Protein AF-A0A9W7YRD2-F1 (afdb_monomer)

Radius of gyration: 17.49 Å; Cα contacts (8 Å, |Δi|>4): 194; chains: 1; bounding box: 40×35×51 Å

Solvent-accessible surface area (backbone atoms only — not comparable to full-atom values): 8918 Å² total; per-residue (Å²): 116,69,72,62,44,70,77,51,74,79,42,56,67,60,42,50,52,54,21,51,51,27,47,76,71,69,36,52,72,64,16,48,59,36,50,59,52,34,58,75,74,44,62,89,81,32,66,69,53,38,52,50,51,17,52,51,24,48,78,68,71,36,37,66,64,13,25,54,36,21,56,67,40,65,85,51,59,70,68,59,23,49,54,26,48,46,53,26,31,54,26,28,44,82,72,74,33,42,69,59,21,34,55,49,48,53,51,45,37,70,77,36,41,56,68,38,37,51,31,53,69,47,42,30,50,42,40,49,25,42,62,76,75,42,56,76,68,62,34,54,52,53,48,52,52,48,50,58,64,23,62,78,48,35,62,96,85,60,64,68,72,28,56,61,87,121

Structure (mmCIF, N/CA/C/O backbone):
data_AF-A0A9W7YRD2-F1
#
_entry.id   AF-A0A9W7YRD2-F1
#
loop_
_atom_site.group_PDB
_atom_site.id
_atom_site.type_symbol
_atom_site.label_atom_id
_atom_site.label_alt_id
_atom_site.label_comp_id
_atom_site.label_asym_id
_atom_site.label_entity_id
_atom_site.label_seq_id
_atom_site.pdbx_PDB_ins_code
_atom_site.Cartn_x
_atom_site.Cartn_y
_atom_site.Cartn_z
_atom_site.occupancy
_atom_site.B_iso_or_equiv
_atom_site.auth_seq_id
_atom_site.auth_comp_id
_atom_site.auth_asym_id
_atom_site.auth_atom_id
_atom_site.pdbx_PDB_model_num
ATOM 1 N N . MET A 1 1 ? -3.330 0.214 -25.680 1.00 57.84 1 MET A N 1
ATOM 2 C CA . MET A 1 1 ? -2.107 0.250 -24.847 1.00 57.84 1 MET A CA 1
ATOM 3 C C . MET A 1 1 ? -0.875 -0.021 -25.696 1.00 57.84 1 MET 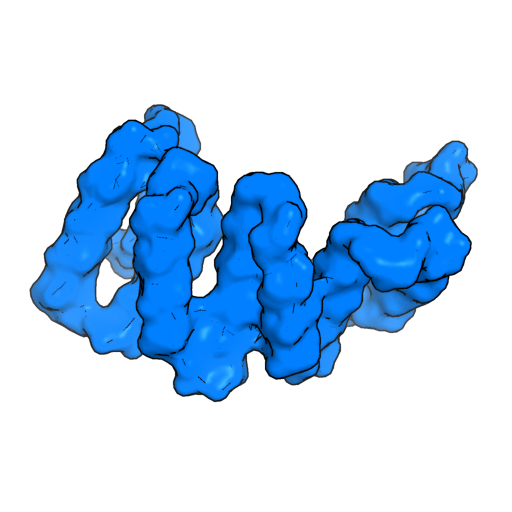A C 1
ATOM 5 O O . MET A 1 1 ? 0.087 0.723 -25.576 1.00 57.84 1 MET A O 1
ATOM 9 N N . ASP A 1 2 ? -0.949 -0.980 -26.619 1.00 58.72 2 ASP A N 1
ATOM 10 C CA . ASP A 1 2 ? 0.167 -1.373 -27.494 1.00 58.72 2 ASP A CA 1
ATOM 11 C C . ASP A 1 2 ? 0.792 -0.217 -28.297 1.00 58.72 2 ASP A C 1
ATOM 13 O O . ASP A 1 2 ? 2.011 -0.151 -28.399 1.00 58.72 2 ASP A O 1
ATOM 17 N N . HIS A 1 3 ? -0.008 0.755 -28.760 1.00 61.66 3 HIS A N 1
ATOM 18 C CA . HIS A 1 3 ? 0.489 1.908 -29.529 1.00 61.66 3 HIS A CA 1
ATOM 19 C C . HIS A 1 3 ? 1.436 2.842 -28.738 1.00 61.66 3 HIS A C 1
ATOM 21 O O . HIS A 1 3 ? 2.331 3.460 -29.308 1.00 61.66 3 HIS A O 1
ATOM 27 N N . LEU A 1 4 ? 1.270 2.965 -27.416 1.00 60.78 4 LEU A N 1
ATOM 28 C CA . LEU A 1 4 ? 2.146 3.821 -26.597 1.00 60.78 4 LEU A CA 1
ATOM 29 C C . LEU A 1 4 ? 3.492 3.140 -26.336 1.00 60.78 4 LEU A C 1
ATOM 31 O O . LEU A 1 4 ? 4.539 3.781 -26.356 1.00 60.78 4 LEU A O 1
ATOM 35 N N . VAL A 1 5 ? 3.472 1.818 -26.147 1.00 62.16 5 VAL A N 1
ATOM 36 C CA . VAL A 1 5 ? 4.694 1.020 -25.997 1.00 62.16 5 VAL A CA 1
ATOM 37 C C . VAL A 1 5 ? 5.478 0.980 -27.310 1.00 62.16 5 VAL A C 1
ATOM 39 O O . VAL A 1 5 ? 6.697 0.901 -27.274 1.00 62.16 5 VAL A O 1
ATOM 42 N N . THR A 1 6 ? 4.832 1.088 -28.474 1.00 66.25 6 THR A N 1
ATOM 43 C CA . THR A 1 6 ? 5.553 1.144 -29.757 1.00 66.25 6 THR A CA 1
ATOM 44 C C . THR A 1 6 ? 6.323 2.444 -29.989 1.00 66.25 6 THR A C 1
ATOM 46 O O . THR A 1 6 ? 7.323 2.410 -30.699 1.00 66.25 6 THR A O 1
ATOM 49 N N . GLU A 1 7 ? 5.917 3.565 -29.386 1.00 69.44 7 GLU A N 1
ATOM 50 C CA . GLU A 1 7 ? 6.603 4.859 -29.557 1.00 69.44 7 GLU A CA 1
ATOM 51 C C . GLU A 1 7 ? 7.826 5.015 -28.640 1.00 69.44 7 GLU A C 1
ATOM 53 O O . GLU A 1 7 ? 8.835 5.579 -29.054 1.00 69.44 7 GLU A O 1
ATOM 58 N N . SER A 1 8 ? 7.769 4.458 -27.424 1.00 74.19 8 SER A N 1
ATOM 59 C CA . SER A 1 8 ? 8.883 4.452 -26.460 1.00 74.19 8 SER A CA 1
ATOM 60 C C . SER A 1 8 ? 9.061 3.064 -25.827 1.00 74.19 8 SER A C 1
ATOM 62 O O . SER A 1 8 ? 8.812 2.878 -24.633 1.00 74.19 8 SER A O 1
ATOM 64 N N . PRO A 1 9 ? 9.511 2.059 -26.601 1.00 76.62 9 PRO A N 1
ATOM 65 C CA . PRO A 1 9 ? 9.470 0.651 -26.196 1.00 76.62 9 PRO A CA 1
ATOM 66 C C . PRO A 1 9 ? 10.396 0.285 -25.037 1.00 76.62 9 PRO A C 1
ATOM 68 O O . PRO A 1 9 ? 10.226 -0.779 -24.446 1.00 76.62 9 PRO A O 1
ATOM 71 N N . ASN A 1 10 ? 11.363 1.140 -24.708 1.00 86.06 10 ASN A N 1
ATOM 72 C CA . ASN A 1 10 ? 12.358 0.889 -23.668 1.00 86.06 10 ASN A CA 1
ATOM 73 C C . ASN A 1 10 ? 12.292 1.895 -22.511 1.00 86.06 10 ASN A C 1
ATOM 75 O O . ASN A 1 10 ? 13.237 1.948 -21.735 1.00 86.06 10 ASN A O 1
ATOM 79 N N . ASP A 1 11 ? 11.224 2.690 -22.375 1.00 90.81 11 ASP A N 1
ATOM 80 C CA . ASP A 1 11 ? 11.044 3.522 -21.178 1.00 90.81 11 ASP A CA 1
ATOM 81 C C . ASP A 1 11 ? 10.577 2.641 -19.999 1.00 90.81 11 ASP A C 1
ATOM 83 O O . ASP A 1 11 ? 9.430 2.171 -20.000 1.00 90.81 11 ASP A O 1
ATOM 87 N N . PRO A 1 12 ? 11.411 2.426 -18.958 1.00 92.44 12 PRO A N 1
ATOM 88 C CA . PRO A 1 12 ? 11.052 1.566 -17.834 1.00 92.44 12 PRO A CA 1
ATOM 89 C C . PRO A 1 12 ? 9.809 2.050 -17.082 1.00 92.44 12 PRO A C 1
ATOM 91 O O . PRO A 1 12 ? 9.056 1.233 -16.545 1.00 92.44 12 PRO A O 1
ATOM 94 N N . ARG A 1 13 ? 9.552 3.365 -17.043 1.00 92.25 13 ARG A N 1
ATOM 95 C CA . ARG A 1 13 ? 8.392 3.942 -16.347 1.00 92.25 13 ARG A CA 1
ATOM 96 C C . ARG A 1 13 ? 7.101 3.642 -17.095 1.00 92.25 13 ARG A C 1
ATOM 98 O O . ARG A 1 13 ? 6.120 3.242 -16.463 1.00 92.25 13 ARG A O 1
ATOM 105 N N . LEU A 1 14 ? 7.118 3.777 -18.421 1.00 92.12 14 LEU A N 1
ATOM 106 C CA . LEU A 1 14 ? 5.984 3.435 -19.277 1.00 92.12 14 LEU A CA 1
ATOM 107 C C . LEU A 1 14 ? 5.677 1.937 -19.207 1.00 92.12 14 LEU A C 1
ATOM 109 O O . LEU A 1 14 ? 4.533 1.554 -18.960 1.00 92.12 14 LEU A O 1
ATOM 113 N N . LEU A 1 15 ? 6.705 1.093 -19.332 1.00 93.00 15 LEU A N 1
ATOM 114 C CA . LEU A 1 15 ? 6.560 -0.357 -19.190 1.00 93.00 15 LEU A CA 1
ATOM 115 C C . LEU A 1 15 ? 5.980 -0.722 -17.815 1.00 93.00 15 LEU A C 1
ATOM 117 O O . LEU A 1 15 ? 5.081 -1.554 -17.727 1.00 93.00 15 LEU A O 1
ATOM 121 N N . SER A 1 16 ? 6.422 -0.053 -16.743 1.00 94.00 16 SER A N 1
ATOM 122 C CA . SER A 1 16 ? 5.899 -0.276 -15.385 1.00 94.00 16 SER A CA 1
ATOM 123 C C . SER A 1 16 ? 4.437 0.143 -15.246 1.00 94.00 16 SER A C 1
ATOM 125 O O . SER A 1 16 ? 3.676 -0.476 -14.504 1.00 94.00 16 SER A O 1
ATOM 127 N N . ALA A 1 17 ? 4.018 1.216 -15.919 1.00 93.56 17 ALA A N 1
ATOM 128 C CA . ALA A 1 17 ? 2.617 1.626 -15.945 1.00 93.56 17 ALA A CA 1
ATOM 129 C C . ALA A 1 17 ? 1.746 0.578 -16.658 1.00 93.56 17 ALA A C 1
ATOM 131 O O . ALA A 1 17 ? 0.730 0.159 -16.108 1.00 93.56 17 ALA A O 1
ATOM 132 N N . VAL A 1 18 ? 2.182 0.080 -17.819 1.00 93.31 18 VAL A N 1
ATOM 133 C CA . VAL A 1 18 ? 1.475 -0.978 -18.563 1.00 93.31 18 VAL A CA 1
ATOM 134 C C . VAL A 1 18 ? 1.418 -2.284 -17.770 1.00 93.31 18 VAL A C 1
ATOM 136 O O . VAL A 1 18 ? 0.360 -2.902 -17.671 1.00 93.31 18 VAL A O 1
ATOM 139 N N . ALA A 1 19 ? 2.522 -2.680 -17.136 1.00 94.25 19 ALA A N 1
ATOM 140 C CA . ALA A 1 19 ? 2.567 -3.868 -16.291 1.00 94.25 19 ALA A CA 1
ATOM 141 C C . ALA A 1 19 ? 1.565 -3.782 -15.126 1.00 94.25 19 ALA A C 1
ATOM 143 O O . ALA A 1 19 ? 0.828 -4.732 -14.868 1.00 94.25 19 ALA A O 1
ATOM 144 N N . ARG A 1 20 ? 1.471 -2.623 -14.460 1.00 94.12 20 ARG A N 1
ATOM 145 C CA . ARG A 1 20 ? 0.493 -2.385 -13.385 1.00 94.12 20 ARG A CA 1
ATOM 146 C C . ARG A 1 20 ? -0.952 -2.461 -13.877 1.00 94.12 20 ARG A C 1
ATOM 148 O O . ARG A 1 20 ? -1.785 -3.032 -13.180 1.00 94.12 20 ARG A O 1
ATOM 155 N N . LEU A 1 21 ? -1.239 -1.968 -15.082 1.00 94.81 21 LEU A N 1
ATOM 156 C CA . LEU A 1 21 ? -2.560 -2.121 -15.702 1.00 94.81 21 LEU A CA 1
ATOM 157 C C . LEU A 1 21 ? -2.880 -3.598 -15.966 1.00 94.81 21 LEU A C 1
ATOM 159 O O . LEU A 1 21 ? -3.977 -4.052 -15.654 1.00 94.81 21 LEU A O 1
ATOM 163 N N . HIS A 1 22 ? -1.915 -4.382 -16.456 1.00 95.19 22 HIS 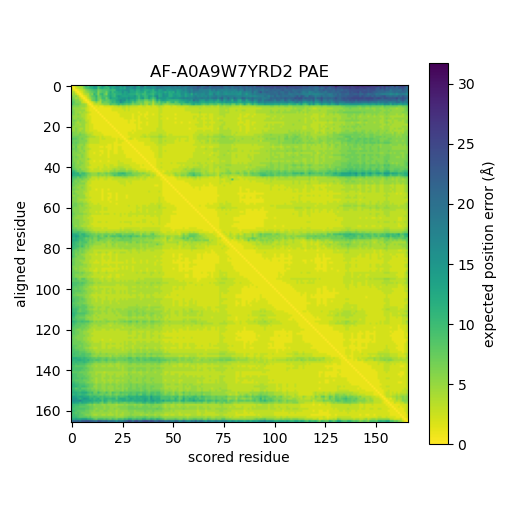A N 1
ATOM 164 C CA . HIS A 1 22 ? -2.098 -5.828 -16.595 1.00 95.19 22 HIS A CA 1
ATOM 165 C C . HIS A 1 22 ? -2.383 -6.517 -15.257 1.00 95.19 22 HIS A C 1
ATOM 167 O O . HIS A 1 22 ? -3.272 -7.365 -15.215 1.00 95.19 22 HIS A O 1
ATOM 173 N N . LEU A 1 23 ? -1.696 -6.141 -14.171 1.00 94.94 23 LEU A N 1
ATOM 174 C CA . LEU A 1 23 ? -1.997 -6.667 -12.833 1.00 94.94 23 LEU A CA 1
ATOM 175 C C . LEU A 1 23 ? -3.431 -6.338 -12.400 1.00 94.94 23 LEU A C 1
ATOM 177 O O . LEU A 1 23 ? -4.144 -7.229 -11.948 1.00 94.94 23 LEU A O 1
ATOM 181 N N . GLN A 1 24 ? -3.874 -5.091 -12.583 1.00 92.81 24 GLN A N 1
ATOM 182 C CA . GLN A 1 24 ? -5.239 -4.661 -12.246 1.00 92.81 24 GLN A CA 1
ATOM 183 C C . GLN A 1 24 ? -6.313 -5.405 -13.053 1.00 92.81 24 GLN A C 1
ATOM 185 O O . GLN A 1 24 ? -7.394 -5.672 -12.540 1.00 92.81 24 GLN A O 1
ATOM 190 N N . LEU A 1 25 ? -6.003 -5.784 -14.295 1.00 94.44 25 LEU A N 1
ATOM 191 C CA . LEU A 1 25 ? -6.868 -6.594 -15.158 1.00 94.44 25 LEU A CA 1
ATOM 192 C C . LEU A 1 25 ? -6.750 -8.109 -14.893 1.00 94.44 25 LEU A C 1
ATOM 194 O O . LEU A 1 25 ? -7.298 -8.907 -15.651 1.00 94.44 25 LEU A O 1
ATOM 198 N N . GLY A 1 26 ? -5.988 -8.534 -13.878 1.00 93.12 26 GLY A N 1
ATOM 199 C CA . GLY A 1 26 ? -5.755 -9.949 -13.558 1.00 93.12 26 GLY A CA 1
ATOM 200 C C . GLY A 1 26 ? -4.849 -10.689 -14.552 1.00 93.12 26 GLY A C 1
ATOM 201 O O . GLY A 1 26 ? -4.657 -11.899 -14.452 1.00 93.12 26 GLY A O 1
ATOM 202 N N . SER A 1 27 ? -4.248 -9.983 -15.510 1.00 94.62 27 SER A N 1
ATOM 203 C CA . SER A 1 27 ? -3.357 -10.541 -16.534 1.00 94.62 27 SER A CA 1
ATOM 204 C C . SER A 1 27 ? -1.921 -10.693 -16.014 1.00 94.62 27 SER A C 1
ATOM 206 O O . SER A 1 27 ? -0.988 -10.089 -16.546 1.00 94.62 27 SER A O 1
ATOM 208 N N . ILE A 1 28 ? -1.728 -11.526 -14.985 1.00 94.06 28 ILE A N 1
ATOM 209 C CA . ILE A 1 28 ? -0.447 -11.695 -14.264 1.00 94.06 28 ILE A CA 1
ATOM 210 C C . ILE A 1 28 ? 0.712 -12.031 -15.217 1.00 94.06 28 ILE A C 1
ATOM 212 O O . ILE A 1 28 ? 1.767 -11.403 -15.157 1.00 94.06 28 ILE A O 1
ATOM 216 N N . ARG A 1 29 ? 0.493 -12.956 -16.161 1.00 92.88 29 ARG A N 1
ATOM 217 C CA . ARG A 1 29 ? 1.509 -13.361 -17.149 1.00 92.88 29 ARG A CA 1
ATOM 218 C C . ARG A 1 29 ? 1.970 -12.204 -18.039 1.00 92.88 29 ARG A C 1
ATOM 220 O O . ARG A 1 29 ? 3.144 -12.120 -18.373 1.00 92.88 29 ARG A O 1
ATOM 227 N N . GLN A 1 30 ? 1.056 -11.321 -18.443 1.00 93.06 30 GLN A N 1
ATOM 228 C CA . GLN A 1 30 ? 1.415 -10.177 -19.287 1.00 93.06 30 GLN A CA 1
ATOM 229 C C . GLN A 1 30 ? 2.210 -9.139 -18.496 1.00 93.06 30 GLN A C 1
ATOM 231 O O . GLN A 1 30 ? 3.179 -8.590 -19.012 1.00 93.06 30 GLN A O 1
ATOM 236 N N . ALA A 1 31 ? 1.857 -8.919 -17.226 1.00 94.56 31 ALA A N 1
ATOM 237 C CA . ALA A 1 31 ? 2.635 -8.058 -16.343 1.00 94.56 31 ALA A CA 1
ATOM 238 C C . ALA A 1 31 ? 4.062 -8.592 -16.130 1.00 94.56 31 ALA A C 1
ATOM 240 O O . ALA A 1 31 ? 5.017 -7.824 -16.217 1.00 94.56 31 ALA A O 1
ATOM 241 N N . GLU A 1 32 ? 4.215 -9.904 -15.922 1.00 93.50 32 GLU A N 1
ATOM 242 C CA . GLU A 1 32 ? 5.518 -10.555 -15.739 1.00 93.50 32 GLU A CA 1
ATOM 243 C C . GLU A 1 32 ? 6.465 -10.316 -16.922 1.00 93.50 32 GLU A C 1
ATOM 245 O O . GLU A 1 32 ? 7.616 -9.938 -16.713 1.00 93.50 32 GLU A O 1
ATOM 250 N N . LEU A 1 33 ? 5.977 -10.447 -18.162 1.00 92.25 33 LEU A N 1
ATOM 251 C CA . LEU A 1 33 ? 6.783 -10.187 -19.363 1.00 92.25 33 LEU A CA 1
ATOM 252 C C . LEU A 1 33 ? 7.327 -8.752 -19.395 1.00 92.25 33 LEU A C 1
ATOM 254 O O . LEU A 1 33 ? 8.485 -8.532 -19.754 1.00 92.25 33 LEU A O 1
ATOM 258 N N . GLN A 1 34 ? 6.509 -7.776 -18.995 1.00 92.81 34 GLN A N 1
ATOM 259 C CA . GLN A 1 34 ? 6.944 -6.383 -18.925 1.00 92.81 34 GLN A CA 1
ATOM 260 C C . GLN A 1 34 ? 7.949 -6.164 -17.789 1.00 92.81 34 GLN A C 1
ATOM 262 O O . GLN A 1 34 ? 8.941 -5.466 -17.986 1.00 92.81 34 GLN A O 1
ATOM 267 N N . PHE A 1 35 ? 7.748 -6.788 -16.624 1.00 92.19 35 PHE A N 1
ATOM 268 C CA . PHE A 1 35 ? 8.691 -6.699 -15.505 1.00 92.19 35 PHE A CA 1
ATOM 269 C C . PHE A 1 35 ? 10.052 -7.311 -15.832 1.00 92.19 35 PHE A C 1
ATOM 271 O O . PHE A 1 35 ? 11.064 -6.657 -15.596 1.00 92.19 35 PHE A O 1
ATOM 278 N N . MET A 1 36 ? 10.096 -8.484 -16.468 1.00 91.19 36 MET A N 1
ATOM 279 C CA . MET A 1 36 ? 11.352 -9.089 -16.931 1.00 91.19 36 MET A CA 1
ATOM 280 C C . MET A 1 36 ? 12.117 -8.163 -17.879 1.00 91.19 36 MET A C 1
ATOM 282 O O . MET A 1 36 ? 13.338 -8.056 -17.794 1.00 91.19 36 MET A O 1
ATOM 286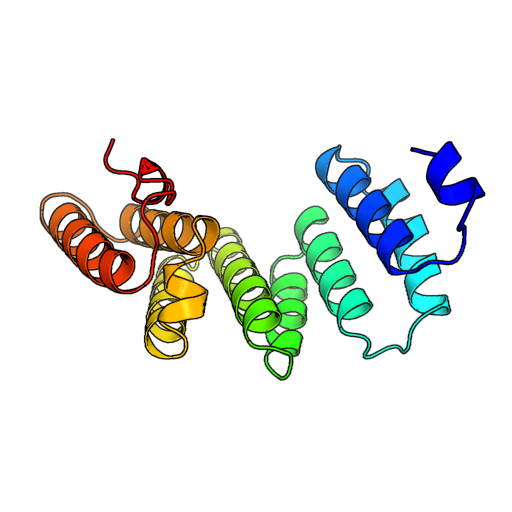 N N . ARG A 1 37 ? 11.404 -7.455 -18.762 1.00 91.69 37 ARG A N 1
ATOM 287 C CA . ARG A 1 37 ? 12.014 -6.463 -19.650 1.00 91.69 37 ARG A CA 1
ATOM 288 C C . ARG A 1 37 ? 12.554 -5.261 -18.878 1.00 91.69 37 ARG A C 1
ATOM 290 O O . ARG A 1 37 ? 13.664 -4.821 -19.150 1.00 91.69 37 ARG A O 1
ATOM 297 N N . ILE A 1 38 ? 11.798 -4.737 -17.915 1.00 93.44 38 ILE A N 1
ATOM 298 C CA . ILE A 1 38 ? 12.233 -3.614 -17.072 1.00 93.44 38 ILE A CA 1
ATOM 299 C C . ILE A 1 38 ? 13.515 -3.971 -16.320 1.00 93.44 38 ILE A C 1
ATOM 301 O O . ILE A 1 38 ? 14.443 -3.172 -16.313 1.00 93.44 38 ILE A O 1
ATOM 305 N N . GLU A 1 39 ? 13.605 -5.176 -15.758 1.00 92.06 39 GLU A N 1
ATOM 306 C CA . GLU A 1 39 ? 14.784 -5.647 -15.019 1.00 92.06 39 GLU A CA 1
ATOM 307 C C . GLU A 1 39 ? 16.059 -5.749 -15.872 1.00 92.06 39 GLU A C 1
ATOM 309 O O . GLU A 1 39 ? 17.156 -5.752 -15.324 1.00 92.06 39 GLU A O 1
ATOM 314 N N . GLN A 1 40 ? 15.937 -5.797 -17.203 1.00 92.69 40 GLN A N 1
ATOM 315 C CA . GLN A 1 40 ? 17.079 -5.714 -18.122 1.00 92.69 40 GLN A CA 1
ATOM 316 C C . GLN A 1 40 ? 17.492 -4.267 -18.430 1.00 92.69 40 GLN A C 1
ATOM 318 O O . GLN A 1 40 ? 18.605 -4.032 -18.897 1.00 92.69 40 GLN A O 1
ATOM 323 N N . LEU A 1 41 ? 16.594 -3.302 -18.213 1.00 92.81 41 LEU A N 1
ATOM 324 C CA . LEU A 1 41 ? 16.781 -1.891 -18.557 1.00 92.81 41 LEU A CA 1
ATOM 325 C C . LEU A 1 41 ? 17.242 -1.040 -17.370 1.00 92.81 41 LEU A C 1
ATOM 327 O O . LEU A 1 41 ? 17.776 0.048 -17.579 1.00 92.81 41 LEU A O 1
ATOM 331 N N . VAL A 1 42 ? 17.023 -1.506 -16.138 1.00 93.69 42 VAL A N 1
ATOM 332 C CA . VAL A 1 42 ? 17.376 -0.780 -14.911 1.00 93.69 42 VAL A CA 1
ATOM 333 C C . VAL A 1 42 ? 18.324 -1.598 -14.029 1.00 93.69 42 VAL A C 1
ATOM 335 O O . VAL A 1 42 ? 18.341 -2.826 -14.123 1.00 93.69 42 VAL A O 1
ATOM 338 N N . PRO A 1 43 ? 19.114 -0.951 -13.152 1.00 91.50 43 PRO A N 1
ATOM 339 C CA . PRO A 1 43 ? 19.919 -1.657 -12.160 1.00 91.50 43 PRO A CA 1
ATOM 340 C C . PRO A 1 43 ? 19.082 -2.602 -11.286 1.00 91.50 43 PRO A C 1
ATOM 342 O O . PRO A 1 43 ? 17.916 -2.344 -11.000 1.00 91.50 43 PRO A O 1
ATOM 345 N N . SER A 1 44 ? 19.692 -3.678 -10.790 1.00 79.12 44 SER A N 1
ATOM 346 C CA . SER A 1 44 ? 18.997 -4.683 -9.970 1.00 79.12 44 SER A CA 1
ATOM 347 C C . SER A 1 44 ? 18.409 -4.134 -8.662 1.00 79.12 44 SER A C 1
ATOM 349 O O . SER A 1 44 ? 17.411 -4.675 -8.182 1.00 79.12 44 SER A O 1
ATOM 351 N N . ASP A 1 45 ? 19.019 -3.078 -8.115 1.00 84.00 45 ASP A N 1
ATOM 352 C CA . ASP A 1 45 ? 18.593 -2.363 -6.903 1.00 84.00 45 ASP A CA 1
ATOM 353 C C . ASP A 1 45 ? 17.732 -1.118 -7.206 1.00 84.00 45 ASP A C 1
ATOM 355 O O . ASP A 1 45 ? 17.393 -0.326 -6.323 1.00 84.00 45 ASP A O 1
ATOM 359 N N . ASP A 1 46 ? 17.342 -0.927 -8.469 1.00 92.25 46 ASP A N 1
ATOM 360 C CA . ASP A 1 46 ? 16.494 0.191 -8.855 1.00 92.25 46 ASP A CA 1
ATOM 361 C C . ASP A 1 46 ? 15.147 0.137 -8.117 1.00 92.25 46 ASP A C 1
ATOM 363 O O . ASP A 1 46 ? 14.449 -0.883 -8.091 1.00 92.25 46 ASP A O 1
ATOM 367 N N . LYS A 1 47 ? 14.764 1.269 -7.521 1.00 92.38 47 LYS A N 1
ATOM 368 C CA . LYS A 1 47 ? 13.513 1.424 -6.771 1.00 92.38 47 LYS A CA 1
ATOM 369 C C . LYS A 1 47 ? 12.293 0.979 -7.583 1.00 92.38 47 LYS A C 1
ATOM 371 O O . LYS A 1 47 ? 11.398 0.329 -7.042 1.00 92.38 47 LYS A O 1
ATOM 376 N N . LEU A 1 48 ? 12.229 1.330 -8.869 1.00 92.31 48 LEU A N 1
ATOM 377 C CA . LEU A 1 48 ? 11.115 0.974 -9.747 1.00 92.31 48 LEU A CA 1
ATOM 378 C C . LEU A 1 48 ? 11.018 -0.546 -9.900 1.00 92.31 48 LEU A C 1
ATOM 380 O O . LEU A 1 48 ? 9.926 -1.098 -9.778 1.00 92.31 48 LEU A O 1
ATOM 384 N N . ALA A 1 49 ? 12.152 -1.226 -10.094 1.00 93.31 49 ALA A N 1
ATOM 385 C CA . ALA A 1 49 ? 12.199 -2.685 -10.154 1.00 93.31 49 ALA A CA 1
ATOM 386 C C . ALA A 1 49 ? 11.772 -3.323 -8.822 1.00 93.31 49 ALA A C 1
ATOM 388 O O . ALA A 1 49 ? 10.951 -4.242 -8.824 1.00 93.31 49 ALA A O 1
ATOM 389 N N . ARG A 1 50 ? 12.249 -2.806 -7.680 1.00 94.62 50 ARG A N 1
ATOM 390 C CA . ARG A 1 50 ? 11.858 -3.290 -6.342 1.00 94.62 50 ARG A CA 1
ATOM 391 C C . ARG A 1 50 ? 10.350 -3.145 -6.096 1.00 94.62 50 ARG A C 1
ATOM 393 O O . ARG A 1 50 ? 9.700 -4.117 -5.712 1.00 94.62 50 ARG A O 1
ATOM 400 N N . MET A 1 51 ? 9.772 -1.984 -6.413 1.00 95.25 51 MET A N 1
ATOM 401 C CA . MET A 1 51 ? 8.325 -1.739 -6.308 1.00 95.25 51 MET A CA 1
ATOM 402 C C . MET A 1 51 ? 7.504 -2.640 -7.237 1.00 95.25 51 MET A C 1
ATOM 404 O O . MET A 1 51 ? 6.483 -3.192 -6.828 1.00 95.25 51 MET A O 1
ATOM 408 N N . ASN A 1 52 ? 7.951 -2.831 -8.476 1.00 95.06 52 ASN A N 1
ATOM 409 C CA . ASN A 1 52 ? 7.286 -3.702 -9.443 1.00 95.06 52 ASN A CA 1
ATOM 410 C C . ASN A 1 52 ? 7.269 -5.168 -8.996 1.00 95.06 52 ASN A C 1
ATOM 412 O O . ASN A 1 52 ? 6.221 -5.813 -9.044 1.00 95.06 52 ASN A O 1
ATOM 416 N N . ARG A 1 53 ? 8.403 -5.679 -8.498 1.00 95.12 53 ARG A N 1
ATOM 417 C CA . ARG A 1 53 ? 8.494 -7.028 -7.918 1.00 95.12 53 ARG A CA 1
ATOM 418 C C . ARG A 1 53 ? 7.557 -7.186 -6.724 1.00 95.12 53 ARG A C 1
ATOM 420 O O . ARG A 1 53 ? 6.884 -8.209 -6.620 1.00 95.12 53 ARG A O 1
ATOM 427 N N . ALA A 1 54 ? 7.476 -6.175 -5.857 1.00 96.56 54 ALA A N 1
ATOM 428 C CA . ALA A 1 54 ? 6.574 -6.195 -4.709 1.00 96.56 54 ALA A CA 1
ATOM 429 C C . ALA A 1 54 ? 5.106 -6.298 -5.156 1.00 96.56 54 ALA A C 1
ATOM 431 O O . ALA A 1 54 ? 4.378 -7.175 -4.698 1.00 96.56 54 ALA A O 1
ATOM 432 N N . LEU A 1 55 ? 4.686 -5.472 -6.120 1.00 95.94 55 LEU A N 1
ATOM 433 C CA . LEU A 1 55 ? 3.329 -5.501 -6.679 1.00 95.94 55 LEU A CA 1
ATOM 434 C C . LEU A 1 55 ? 3.009 -6.826 -7.384 1.00 95.94 55 LEU A C 1
ATOM 436 O O . LEU A 1 55 ? 1.911 -7.360 -7.227 1.00 95.94 55 LEU A O 1
ATOM 440 N N . TYR A 1 56 ? 3.967 -7.388 -8.124 1.00 96.19 56 TYR A N 1
ATOM 441 C CA . TYR A 1 56 ? 3.825 -8.711 -8.730 1.00 96.19 56 TYR A CA 1
ATOM 442 C C . TYR A 1 56 ? 3.646 -9.810 -7.675 1.00 96.19 56 TYR A C 1
ATOM 444 O O . TYR A 1 56 ? 2.786 -10.682 -7.821 1.00 96.19 56 TYR A O 1
ATOM 452 N N . ALA A 1 57 ? 4.420 -9.754 -6.587 1.00 97.00 57 ALA A N 1
ATOM 453 C CA . ALA A 1 57 ? 4.300 -10.682 -5.472 1.00 97.00 57 ALA A CA 1
ATOM 454 C C . ALA A 1 57 ? 2.923 -10.576 -4.792 1.00 97.00 57 ALA A C 1
ATOM 456 O O . ALA A 1 57 ? 2.314 -11.616 -4.540 1.00 97.00 57 ALA A O 1
ATOM 457 N N . VAL A 1 58 ? 2.383 -9.362 -4.599 1.00 96.94 58 VAL A N 1
ATOM 458 C CA . VAL A 1 58 ? 1.000 -9.160 -4.117 1.00 96.94 58 VAL A CA 1
ATOM 459 C C . VAL A 1 58 ? -0.006 -9.832 -5.050 1.00 96.94 58 VAL A C 1
ATOM 461 O O . VAL A 1 58 ? -0.816 -10.637 -4.596 1.00 96.94 58 VAL A O 1
ATOM 464 N N . ALA A 1 59 ? 0.066 -9.552 -6.354 1.00 95.81 59 ALA A N 1
ATOM 465 C CA . ALA A 1 59 ? -0.853 -10.124 -7.341 1.00 95.81 59 ALA A CA 1
ATOM 466 C C . ALA A 1 59 ? -0.756 -11.657 -7.442 1.00 95.81 59 ALA A C 1
ATOM 468 O O . ALA A 1 59 ? -1.717 -12.319 -7.821 1.00 95.81 59 ALA A O 1
ATOM 469 N N . SER A 1 60 ? 0.394 -12.222 -7.071 1.00 94.69 60 SER A N 1
ATOM 470 C CA . SER A 1 60 ? 0.648 -13.665 -7.045 1.00 94.69 60 SER A CA 1
ATOM 471 C C . SER A 1 60 ? 0.323 -14.326 -5.696 1.00 94.69 60 SER A C 1
ATOM 473 O O . SER A 1 60 ? 0.648 -15.497 -5.509 1.00 94.69 60 SER A O 1
ATOM 475 N N . GLY A 1 61 ? -0.241 -13.591 -4.729 1.00 95.75 61 GLY A N 1
ATOM 476 C CA . GLY A 1 61 ? -0.554 -14.101 -3.387 1.00 95.75 61 GLY A CA 1
ATOM 477 C C . GLY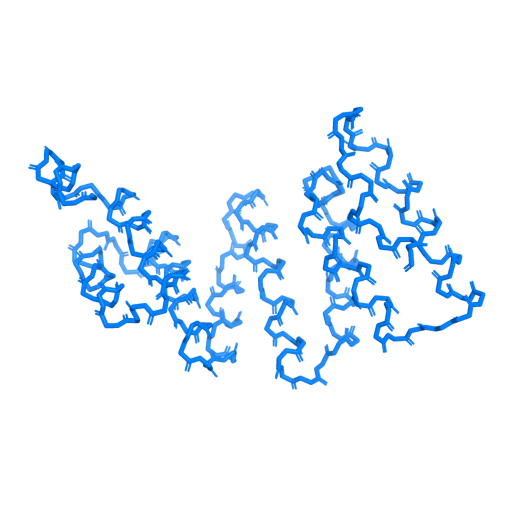 A 1 61 ? 0.668 -14.355 -2.492 1.00 95.75 61 GLY A C 1
ATOM 478 O O . GLY A 1 61 ? 0.563 -15.021 -1.466 1.00 95.75 61 GLY A O 1
ATOM 479 N N . LYS A 1 62 ? 1.847 -13.843 -2.861 1.00 97.81 62 LYS A N 1
ATOM 480 C CA . LYS A 1 62 ? 3.113 -14.013 -2.129 1.00 97.81 62 LYS A CA 1
ATOM 481 C C . LYS A 1 62 ? 3.336 -12.841 -1.171 1.00 97.81 62 LYS A C 1
ATOM 483 O O . LYS A 1 62 ? 4.277 -12.065 -1.334 1.00 97.81 62 LYS A O 1
ATOM 488 N N . TYR A 1 63 ? 2.450 -12.695 -0.189 1.00 98.25 63 TYR A N 1
ATOM 489 C CA . TYR A 1 63 ? 2.386 -11.496 0.654 1.00 98.25 63 TYR A CA 1
ATOM 490 C C . TYR A 1 63 ? 3.635 -11.261 1.513 1.00 98.25 63 TYR A C 1
ATOM 492 O O . TYR A 1 63 ? 4.032 -10.111 1.669 1.00 98.25 63 TYR A O 1
ATOM 500 N N . GLU A 1 64 ? 4.309 -12.310 1.998 1.00 98.12 64 GLU A N 1
ATOM 501 C CA . GLU A 1 64 ? 5.554 -12.114 2.761 1.00 98.12 64 GLU A CA 1
ATOM 502 C C . GLU A 1 64 ? 6.689 -11.572 1.899 1.00 98.12 64 GLU A C 1
ATOM 504 O O . GLU A 1 64 ? 7.314 -10.570 2.245 1.00 98.12 64 GLU A O 1
ATOM 509 N N . ALA A 1 65 ? 6.892 -12.161 0.719 1.00 97.94 65 ALA A N 1
ATOM 510 C CA . ALA A 1 65 ? 7.887 -11.668 -0.227 1.00 97.94 65 ALA A CA 1
ATOM 511 C C . ALA A 1 65 ? 7.573 -10.228 -0.668 1.00 97.94 65 ALA A C 1
ATOM 513 O O . ALA A 1 65 ? 8.469 -9.389 -0.750 1.00 97.94 65 ALA A O 1
ATOM 514 N N . ALA A 1 66 ? 6.295 -9.917 -0.917 1.00 98.12 66 ALA A N 1
ATOM 515 C CA . ALA A 1 66 ? 5.866 -8.561 -1.246 1.00 98.12 66 ALA A CA 1
ATOM 516 C C . ALA A 1 66 ? 6.217 -7.568 -0.133 1.00 98.12 66 ALA A C 1
ATOM 518 O O . ALA A 1 66 ? 6.756 -6.494 -0.396 1.00 98.12 66 ALA A O 1
ATOM 519 N N . ARG A 1 67 ? 5.945 -7.943 1.117 1.00 97.88 67 ARG A N 1
ATOM 520 C CA . ARG A 1 67 ? 6.191 -7.116 2.294 1.00 97.88 67 ARG A CA 1
ATOM 521 C C . ARG A 1 67 ? 7.674 -6.828 2.506 1.00 97.88 67 ARG A C 1
ATOM 523 O O . ARG A 1 67 ? 8.034 -5.685 2.780 1.00 97.88 67 ARG A O 1
ATOM 530 N N . GLU A 1 68 ? 8.538 -7.825 2.345 1.00 97.19 68 GLU A N 1
ATOM 531 C CA . GLU A 1 68 ? 9.994 -7.638 2.390 1.00 97.19 68 GLU A CA 1
ATOM 532 C C . GLU A 1 68 ? 10.476 -6.675 1.298 1.00 97.19 68 GLU A C 1
ATOM 534 O O . GLU A 1 68 ? 11.234 -5.743 1.577 1.00 97.19 68 GLU A O 1
ATOM 539 N N . LEU A 1 69 ? 9.977 -6.842 0.070 1.00 96.75 69 LEU A N 1
ATOM 540 C CA . LEU A 1 69 ? 10.319 -5.969 -1.052 1.00 96.75 69 LEU A CA 1
ATOM 541 C C . LEU A 1 69 ? 9.856 -4.526 -0.825 1.00 96.75 69 LEU A C 1
ATOM 543 O O . LEU A 1 69 ? 10.631 -3.603 -1.071 1.00 96.75 69 LEU A O 1
ATOM 547 N N . PHE A 1 70 ? 8.649 -4.303 -0.299 1.00 97.38 70 PHE A N 1
ATOM 548 C CA . PHE A 1 70 ? 8.194 -2.958 0.067 1.00 97.38 70 PHE A CA 1
ATOM 549 C C . PHE A 1 70 ? 9.055 -2.338 1.173 1.00 97.38 70 PHE A C 1
ATOM 551 O O . PHE A 1 70 ? 9.434 -1.173 1.076 1.00 97.38 70 PHE A O 1
ATOM 558 N N . ASN A 1 71 ? 9.432 -3.115 2.190 1.00 95.56 71 ASN A N 1
ATOM 559 C CA . ASN A 1 71 ? 10.297 -2.625 3.265 1.00 95.56 71 ASN A CA 1
ATOM 560 C C . ASN A 1 71 ? 11.707 -2.262 2.780 1.00 95.56 71 ASN A C 1
ATOM 562 O O . ASN A 1 71 ? 12.346 -1.392 3.371 1.00 95.56 71 ASN A O 1
ATOM 566 N N . SER A 1 72 ? 12.185 -2.861 1.685 1.00 94.62 72 SER A N 1
ATOM 567 C CA . SER A 1 72 ? 13.470 -2.477 1.088 1.00 94.62 72 SER A CA 1
ATOM 568 C C . SER A 1 72 ? 13.497 -1.016 0.608 1.00 94.62 72 SER A C 1
ATOM 570 O O . SER A 1 72 ? 14.564 -0.413 0.535 1.00 94.62 72 SER A O 1
ATOM 572 N N . VAL A 1 73 ? 12.335 -0.411 0.325 1.00 92.81 73 VAL A N 1
ATOM 573 C CA . VAL A 1 73 ? 12.183 0.977 -0.170 1.00 92.81 73 VAL A CA 1
ATOM 574 C C . VAL A 1 73 ? 12.277 2.011 0.969 1.00 92.81 73 VAL A C 1
ATOM 576 O O . VAL A 1 73 ? 12.136 3.214 0.767 1.00 92.81 73 VAL A O 1
ATOM 579 N N . ALA A 1 74 ? 12.568 1.579 2.203 1.00 85.69 74 ALA A N 1
ATOM 580 C CA . ALA A 1 74 ? 12.639 2.463 3.368 1.00 85.69 74 ALA A CA 1
ATOM 581 C C . ALA A 1 74 ? 13.683 3.595 3.252 1.00 85.69 74 ALA A C 1
ATOM 583 O O . ALA A 1 74 ? 13.510 4.648 3.870 1.00 85.69 74 ALA A O 1
ATOM 584 N N . GLY A 1 75 ? 14.752 3.384 2.474 1.00 86.44 75 GLY A N 1
ATOM 585 C CA . GLY A 1 75 ? 15.817 4.367 2.243 1.00 86.44 75 GLY A CA 1
ATOM 586 C C . GLY A 1 75 ? 15.518 5.407 1.159 1.00 86.44 75 GLY A C 1
ATOM 587 O O . GLY A 1 75 ? 16.270 6.369 1.026 1.00 86.44 75 GLY A O 1
ATOM 588 N N . ASP A 1 76 ? 14.435 5.236 0.399 1.00 90.69 76 ASP A N 1
ATOM 589 C CA . ASP A 1 76 ? 14.090 6.098 -0.730 1.00 90.69 76 ASP A CA 1
ATOM 590 C C . ASP A 1 76 ? 13.382 7.402 -0.281 1.00 90.69 76 ASP A C 1
ATOM 592 O O . ASP A 1 76 ? 13.220 7.688 0.921 1.00 90.69 76 ASP A O 1
ATOM 596 N N . ALA A 1 77 ? 12.985 8.229 -1.259 1.00 89.94 77 ALA A N 1
ATOM 597 C CA . ALA A 1 77 ? 12.274 9.489 -1.029 1.00 89.94 77 ALA A CA 1
ATOM 598 C C . ALA A 1 77 ? 11.034 9.287 -0.142 1.00 89.94 77 ALA A C 1
ATOM 600 O O . ALA A 1 77 ? 10.437 8.210 -0.111 1.00 89.94 77 ALA A O 1
ATOM 601 N N . ILE A 1 78 ? 10.654 10.315 0.617 1.00 89.25 78 ILE A N 1
ATOM 602 C CA . ILE A 1 78 ? 9.639 10.167 1.667 1.00 89.25 78 ILE A CA 1
ATOM 603 C C . ILE A 1 78 ? 8.276 9.746 1.104 1.00 89.25 78 ILE A C 1
ATOM 605 O O . ILE A 1 78 ? 7.603 8.916 1.707 1.00 89.25 78 ILE A O 1
ATOM 609 N N . GLU A 1 79 ? 7.902 10.235 -0.076 1.00 87.75 79 GLU A N 1
ATOM 610 C CA . GLU A 1 79 ? 6.664 9.868 -0.766 1.00 87.75 79 GLU A CA 1
ATOM 611 C C . GLU A 1 79 ? 6.673 8.391 -1.186 1.00 87.75 79 GLU A C 1
ATOM 613 O O . GLU A 1 79 ? 5.699 7.667 -0.968 1.00 87.75 79 GLU A O 1
ATOM 618 N N . ASP A 1 80 ? 7.802 7.918 -1.726 1.00 89.94 80 ASP A N 1
ATOM 619 C CA . ASP A 1 80 ? 7.987 6.516 -2.112 1.00 89.94 80 ASP A CA 1
ATOM 620 C C . ASP A 1 80 ? 7.930 5.599 -0.886 1.00 89.94 80 ASP A C 1
ATOM 622 O O . ASP A 1 80 ? 7.256 4.568 -0.897 1.00 89.94 80 ASP A O 1
ATOM 626 N N . ARG A 1 81 ? 8.593 6.010 0.198 1.00 91.75 81 ARG A N 1
ATOM 627 C CA . ARG A 1 81 ? 8.615 5.302 1.477 1.00 91.75 81 ARG A CA 1
ATOM 628 C C . ARG A 1 81 ? 7.227 5.175 2.083 1.00 91.75 81 ARG A C 1
ATOM 630 O O . ARG A 1 81 ? 6.881 4.100 2.560 1.00 91.75 81 ARG A O 1
ATOM 637 N N . VAL A 1 82 ? 6.436 6.249 2.072 1.00 95.00 82 VAL A N 1
ATOM 638 C CA . VAL A 1 82 ? 5.059 6.245 2.590 1.00 95.00 82 VAL A CA 1
ATOM 639 C C . VAL A 1 82 ? 4.187 5.287 1.779 1.00 95.00 82 VAL A C 1
ATOM 641 O O . VAL A 1 82 ? 3.491 4.457 2.364 1.00 95.00 82 VAL A O 1
ATOM 644 N N . CYS A 1 83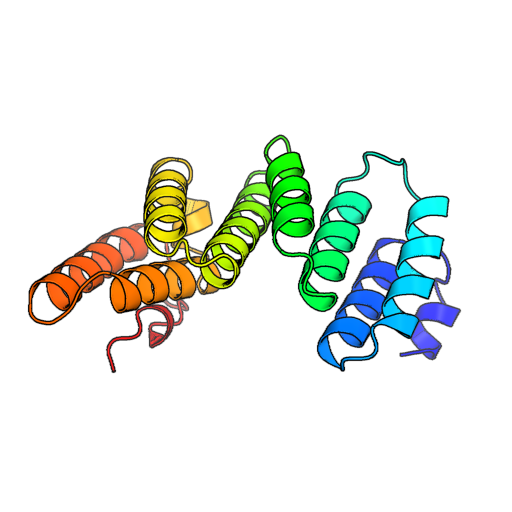 ? 4.275 5.338 0.448 1.00 94.69 83 CYS A N 1
ATOM 645 C CA . CYS A 1 83 ? 3.538 4.437 -0.438 1.00 94.69 83 CYS A CA 1
ATOM 646 C C . CYS A 1 83 ? 3.931 2.964 -0.226 1.00 94.69 83 CYS A C 1
ATOM 648 O O . CYS A 1 83 ? 3.068 2.103 -0.036 1.00 94.69 83 CYS A O 1
ATOM 650 N N . ALA A 1 84 ? 5.232 2.665 -0.200 1.00 96.38 84 ALA A N 1
ATOM 651 C CA . ALA A 1 84 ? 5.734 1.314 0.019 1.00 96.38 84 ALA A CA 1
ATOM 652 C C . ALA A 1 84 ? 5.347 0.783 1.407 1.00 96.38 84 ALA A C 1
ATOM 654 O O . ALA A 1 84 ? 4.829 -0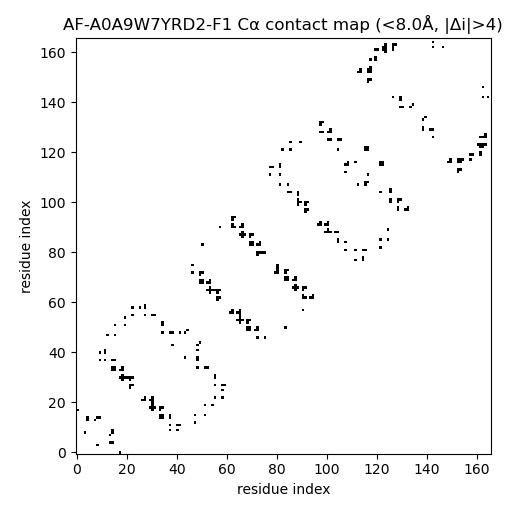.326 1.517 1.00 96.38 84 ALA A O 1
ATOM 655 N N . ALA A 1 85 ? 5.514 1.587 2.459 1.00 96.69 85 ALA A N 1
ATOM 656 C CA . ALA A 1 85 ? 5.145 1.201 3.815 1.00 96.69 85 ALA A CA 1
ATOM 657 C C . ALA A 1 85 ? 3.634 0.960 3.962 1.00 96.69 85 ALA A C 1
ATOM 659 O O . ALA A 1 85 ? 3.243 -0.015 4.602 1.00 96.69 85 ALA A O 1
ATOM 660 N N . ASN A 1 86 ? 2.781 1.774 3.327 1.00 97.50 86 ASN A N 1
ATOM 661 C CA . ASN A 1 86 ? 1.337 1.526 3.303 1.00 97.50 86 ASN A CA 1
ATOM 662 C C . ASN A 1 86 ? 1.016 0.161 2.663 1.00 97.50 86 ASN A C 1
ATOM 664 O O . ASN A 1 86 ? 0.292 -0.646 3.243 1.00 97.50 86 ASN A O 1
ATOM 668 N N . ASN A 1 87 ? 1.625 -0.152 1.515 1.00 97.56 87 ASN A N 1
ATOM 669 C CA . ASN A 1 87 ? 1.435 -1.447 0.852 1.00 97.56 87 ASN A CA 1
ATOM 670 C C . ASN A 1 87 ? 1.997 -2.630 1.664 1.00 97.56 87 ASN A C 1
ATOM 672 O O . ASN A 1 87 ? 1.389 -3.702 1.690 1.00 97.56 87 ASN A O 1
ATOM 676 N N . ALA A 1 88 ? 3.115 -2.448 2.373 1.00 98.00 88 ALA A N 1
ATOM 677 C CA . ALA A 1 88 ? 3.640 -3.444 3.309 1.00 98.00 88 ALA A CA 1
ATOM 678 C C . ALA A 1 88 ? 2.638 -3.738 4.441 1.00 98.00 88 ALA A C 1
ATOM 680 O O . ALA A 1 88 ? 2.429 -4.897 4.793 1.00 98.00 88 ALA A O 1
ATOM 681 N N . CYS A 1 89 ? 1.970 -2.703 4.958 1.00 97.69 89 CYS A N 1
ATOM 682 C CA . CYS A 1 89 ? 0.930 -2.838 5.978 1.00 97.69 89 CYS A CA 1
ATOM 683 C C . CYS A 1 89 ? -0.311 -3.567 5.432 1.00 97.69 89 CYS A C 1
ATOM 685 O O . CYS A 1 89 ? -0.895 -4.395 6.125 1.00 97.69 89 CYS A O 1
ATOM 687 N N . VAL A 1 90 ? -0.698 -3.336 4.174 1.00 97.38 90 VAL A N 1
ATOM 688 C CA . VAL A 1 90 ? -1.767 -4.123 3.532 1.00 97.38 90 VAL A CA 1
ATOM 689 C C . VAL A 1 90 ? -1.393 -5.607 3.464 1.00 97.38 90 VAL A C 1
ATOM 691 O O . VAL A 1 90 ? -2.242 -6.459 3.722 1.00 97.38 90 VAL A O 1
ATOM 694 N N . CYS A 1 91 ? -0.126 -5.937 3.191 1.00 98.25 91 CYS A N 1
ATOM 695 C CA . CYS A 1 91 ? 0.336 -7.326 3.245 1.00 98.25 91 CYS A CA 1
ATOM 696 C C . CYS A 1 91 ? 0.154 -7.925 4.648 1.00 98.25 91 CYS A C 1
ATOM 698 O O . CYS A 1 91 ? -0.285 -9.066 4.749 1.00 98.25 91 CYS A O 1
ATOM 700 N N . ASP A 1 92 ? 0.397 -7.162 5.722 1.00 98.12 92 ASP A N 1
ATOM 701 C CA . ASP A 1 92 ? 0.154 -7.627 7.096 1.00 98.12 92 ASP A CA 1
ATOM 702 C C . ASP A 1 92 ? -1.309 -8.051 7.328 1.00 98.12 92 ASP A C 1
ATOM 704 O O . ASP A 1 92 ? -1.545 -9.019 8.046 1.00 98.12 92 ASP A O 1
ATOM 708 N N . VAL A 1 93 ? -2.295 -7.420 6.678 1.00 96.81 93 VAL A N 1
ATOM 709 C CA . VAL A 1 93 ? -3.703 -7.865 6.747 1.00 96.81 93 VAL A CA 1
ATOM 710 C C . VAL A 1 93 ? -3.891 -9.232 6.098 1.00 96.81 93 VAL A C 1
ATOM 712 O O . VAL A 1 93 ? -4.474 -10.122 6.714 1.00 96.81 93 VAL A O 1
ATOM 715 N N . TYR A 1 94 ? -3.372 -9.424 4.881 1.00 96.94 94 TYR A N 1
ATOM 716 C CA . TYR A 1 94 ? -3.463 -10.706 4.168 1.00 96.94 94 TYR A CA 1
ATOM 717 C C . TYR A 1 94 ? -2.754 -11.851 4.902 1.00 96.94 94 TYR A C 1
ATOM 719 O O . TYR A 1 94 ? -3.106 -13.015 4.725 1.00 96.94 94 TYR A O 1
ATOM 727 N N . LEU A 1 95 ? -1.783 -11.517 5.748 1.00 97.69 95 LEU A N 1
ATOM 728 C CA . LEU A 1 95 ? -1.047 -12.451 6.594 1.00 97.69 95 LEU A CA 1
ATOM 729 C C . LEU A 1 95 ? -1.719 -12.699 7.952 1.00 97.69 95 LEU A C 1
ATOM 731 O O . LEU A 1 95 ? -1.194 -13.458 8.760 1.00 97.69 95 LEU A O 1
ATOM 735 N N . GLY A 1 96 ? -2.871 -12.076 8.219 1.00 96.69 96 GLY A N 1
ATOM 736 C CA . GLY A 1 96 ? -3.608 -12.241 9.472 1.00 96.69 96 GLY A CA 1
ATOM 737 C C . GLY A 1 96 ? -3.071 -11.405 10.636 1.00 96.69 96 GLY A C 1
ATOM 738 O O . GLY A 1 96 ? -3.320 -11.735 11.793 1.00 96.69 96 GLY A O 1
ATOM 739 N N . HIS A 1 97 ? -2.353 -10.313 10.360 1.00 97.00 97 HIS A N 1
ATOM 740 C CA . HIS A 1 97 ? -1.737 -9.431 11.359 1.00 97.00 97 HIS A CA 1
ATOM 741 C C . HIS A 1 97 ?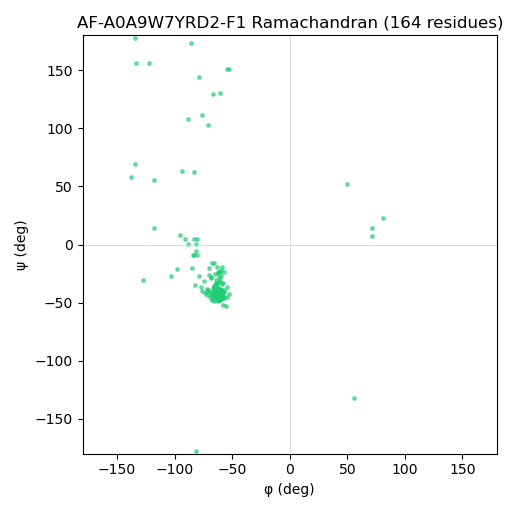 -2.281 -7.979 11.336 1.00 97.00 97 HIS A C 1
ATOM 743 O O . HIS A 1 97 ? -1.496 -7.028 11.257 1.00 97.00 97 HIS A O 1
ATOM 749 N N . PRO A 1 98 ? -3.602 -7.746 11.466 1.00 95.75 98 PRO A N 1
ATOM 750 C CA . PRO A 1 98 ? -4.190 -6.400 11.420 1.00 95.75 98 PRO A CA 1
ATOM 751 C C . PRO A 1 98 ? -3.692 -5.453 12.527 1.00 95.75 98 PRO A C 1
ATOM 753 O O . PRO A 1 98 ? -3.523 -4.261 12.280 1.00 95.75 98 PRO A O 1
ATOM 756 N N . GLN A 1 99 ? -3.359 -5.958 13.724 1.00 95.62 99 GLN A N 1
ATOM 757 C CA . GLN A 1 99 ? -2.729 -5.127 14.762 1.00 95.62 99 GLN A CA 1
ATOM 758 C C . GLN A 1 99 ? -1.368 -4.584 14.306 1.00 95.62 99 GLN A C 1
ATOM 760 O O . GLN A 1 99 ? -1.047 -3.424 14.547 1.00 95.62 99 GLN A O 1
ATOM 765 N N . ARG A 1 100 ? -0.571 -5.410 13.617 1.00 96.75 100 ARG A N 1
ATOM 766 C CA . ARG A 1 100 ? 0.759 -5.021 13.134 1.00 96.75 100 ARG A CA 1
ATOM 767 C C . ARG A 1 100 ? 0.665 -3.936 12.068 1.00 96.75 100 ARG A C 1
ATOM 769 O O . ARG A 1 100 ? 1.443 -2.986 12.115 1.00 96.75 100 ARG A O 1
ATOM 776 N N . MET A 1 101 ? -0.305 -4.068 11.162 1.00 96.94 101 MET A N 1
ATOM 777 C CA . MET A 1 101 ? -0.664 -3.030 10.195 1.00 96.94 101 MET A CA 1
ATOM 778 C C . MET A 1 101 ? -0.992 -1.715 10.914 1.00 96.94 101 MET A C 1
ATOM 780 O O . MET A 1 101 ? -0.395 -0.686 10.606 1.00 96.94 101 MET A O 1
ATOM 784 N N . LEU A 1 102 ? -1.903 -1.748 11.894 1.00 96.88 102 LEU A N 1
ATOM 785 C CA . LEU A 1 102 ? -2.340 -0.552 12.615 1.00 96.88 102 LEU A CA 1
ATOM 786 C C . LEU A 1 102 ? -1.177 0.139 13.345 1.00 96.88 102 LEU A C 1
ATOM 788 O O . LEU A 1 102 ? -0.990 1.349 13.203 1.00 96.88 102 LEU A O 1
ATOM 792 N N . ASP A 1 103 ? -0.354 -0.627 14.065 1.00 97.19 103 ASP A N 1
ATOM 793 C CA . ASP A 1 103 ? 0.813 -0.105 14.782 1.00 97.19 103 ASP A CA 1
ATOM 794 C C . ASP A 1 103 ? 1.841 0.520 13.828 1.00 97.19 103 ASP A C 1
ATOM 796 O O . ASP A 1 103 ? 2.425 1.566 14.126 1.00 97.19 103 ASP A O 1
ATOM 800 N N . ALA A 1 104 ? 2.088 -0.116 12.680 1.00 96.44 104 ALA A N 1
ATOM 801 C CA . ALA A 1 104 ? 3.030 0.374 11.681 1.00 96.44 104 ALA A CA 1
ATOM 802 C C . ALA A 1 104 ? 2.530 1.660 11.008 1.00 96.44 104 ALA A C 1
ATOM 804 O O . ALA A 1 104 ? 3.295 2.620 10.890 1.00 96.44 104 ALA A O 1
ATOM 805 N N . LEU A 1 105 ? 1.246 1.724 10.643 1.00 96.69 105 LEU A N 1
ATOM 806 C CA . LEU A 1 105 ? 0.638 2.927 10.073 1.00 96.69 105 LEU A CA 1
ATOM 807 C C . LEU A 1 105 ? 0.620 4.083 11.077 1.00 96.69 105 LEU A C 1
ATOM 809 O O . LEU A 1 105 ? 0.956 5.206 10.706 1.00 96.69 105 LEU A O 1
ATOM 813 N N . GLN A 1 106 ? 0.321 3.823 12.355 1.00 95.75 106 GLN A N 1
ATOM 814 C CA . GLN A 1 106 ? 0.396 4.855 13.392 1.00 95.75 106 GLN A CA 1
ATOM 815 C C . GLN A 1 106 ? 1.822 5.407 13.527 1.00 95.75 106 GLN A C 1
ATOM 817 O O . GLN A 1 106 ? 2.013 6.622 13.576 1.00 95.75 106 GLN A O 1
ATOM 822 N N . LYS A 1 107 ? 2.839 4.534 13.544 1.00 95.75 107 LYS A N 1
ATOM 823 C CA . LYS A 1 107 ? 4.251 4.957 13.581 1.00 95.75 107 LYS A CA 1
ATOM 824 C C . LYS A 1 107 ? 4.630 5.779 12.352 1.00 95.75 107 LYS A C 1
ATOM 826 O O . LYS A 1 107 ? 5.322 6.784 12.491 1.00 95.75 107 LYS A O 1
ATOM 831 N N . LEU A 1 108 ? 4.161 5.384 11.171 1.00 95.06 108 LEU A N 1
ATOM 832 C CA . LEU A 1 108 ? 4.411 6.105 9.926 1.00 95.06 108 LEU A CA 1
ATOM 833 C C . LEU A 1 108 ? 3.771 7.499 9.933 1.00 95.06 108 LEU A C 1
ATOM 835 O O . LEU A 1 108 ? 4.426 8.466 9.554 1.00 95.06 108 LEU A O 1
ATOM 839 N N . MET A 1 109 ? 2.536 7.623 10.426 1.00 94.19 109 MET A N 1
ATOM 840 C CA . MET A 1 109 ? 1.864 8.916 10.584 1.00 94.19 109 MET A CA 1
ATOM 841 C C . MET A 1 109 ? 2.572 9.832 11.588 1.00 94.19 109 MET A C 1
ATOM 843 O O . MET A 1 109 ? 2.596 11.040 11.388 1.00 94.19 109 MET A O 1
ATOM 847 N N . VAL A 1 110 ? 3.185 9.286 12.640 1.00 94.00 110 VAL A N 1
ATOM 848 C CA . VAL A 1 110 ? 4.004 10.079 13.574 1.00 94.00 110 VAL A CA 1
ATOM 849 C C . VAL A 1 110 ? 5.329 10.501 12.934 1.00 94.00 110 VAL A C 1
ATOM 851 O O . VAL A 1 110 ? 5.764 11.636 13.112 1.00 94.00 110 VAL A O 1
ATOM 854 N N . ALA A 1 111 ? 5.977 9.608 12.183 1.00 93.50 111 ALA A N 1
ATOM 855 C CA . ALA A 1 111 ? 7.279 9.868 11.571 1.00 93.50 111 ALA A CA 1
ATOM 856 C C . ALA A 1 111 ? 7.208 10.811 10.356 1.00 93.50 111 ALA A C 1
ATOM 858 O O . ALA A 1 111 ? 8.159 11.544 10.089 1.00 93.50 111 ALA A O 1
ATOM 859 N N . ALA A 1 112 ? 6.101 10.784 9.611 1.00 93.44 112 ALA A N 1
ATOM 860 C CA . ALA A 1 112 ? 5.917 11.535 8.372 1.00 93.44 112 ALA A CA 1
ATOM 861 C C . ALA A 1 112 ? 4.513 12.167 8.291 1.00 93.44 112 ALA A C 1
ATOM 863 O O . ALA A 1 112 ? 3.778 11.898 7.340 1.00 93.44 112 ALA A O 1
ATOM 864 N N . PRO A 1 113 ? 4.119 13.021 9.253 1.00 93.31 113 PRO A N 1
ATOM 865 C CA . PRO A 1 113 ? 2.729 13.443 9.431 1.00 93.31 113 PRO A CA 1
ATOM 866 C C . PRO A 1 113 ? 2.147 14.151 8.208 1.00 93.31 113 PRO A C 1
ATOM 868 O O . PRO A 1 113 ? 1.023 13.860 7.813 1.00 93.31 113 PRO A O 1
ATOM 871 N N . ARG A 1 114 ? 2.934 14.999 7.535 1.00 93.12 114 ARG A N 1
ATOM 872 C CA . ARG A 1 114 ? 2.490 15.685 6.317 1.00 93.12 114 ARG A CA 1
ATOM 873 C C . ARG A 1 114 ? 2.271 14.730 5.142 1.00 93.12 114 ARG A C 1
ATOM 875 O O . ARG A 1 114 ? 1.247 14.813 4.479 1.00 93.12 114 ARG A O 1
ATOM 882 N N . ALA A 1 115 ? 3.230 13.843 4.877 1.00 93.44 115 ALA A N 1
ATOM 883 C CA . ALA A 1 115 ? 3.165 12.933 3.734 1.00 93.44 115 ALA A CA 1
ATOM 884 C C . ALA A 1 115 ? 2.134 11.813 3.955 1.00 93.44 115 ALA A C 1
ATOM 886 O O . ALA A 1 115 ? 1.367 11.493 3.054 1.00 93.44 115 ALA A O 1
ATOM 887 N N . ALA A 1 116 ? 2.081 11.248 5.163 1.00 93.81 116 ALA A N 1
ATOM 888 C CA . ALA A 1 116 ? 1.143 10.188 5.512 1.00 93.81 116 ALA A CA 1
ATOM 889 C C . ALA A 1 116 ? -0.280 10.714 5.749 1.00 93.81 116 ALA A C 1
ATOM 891 O O . ALA A 1 116 ? -1.238 10.080 5.320 1.00 93.81 116 ALA A O 1
ATOM 892 N N . GLY A 1 117 ? -0.428 11.873 6.399 1.00 91.88 117 GLY A N 1
ATOM 893 C CA . GLY A 1 117 ? -1.729 12.493 6.659 1.00 91.88 117 GLY A CA 1
ATOM 894 C C . GLY A 1 117 ? -2.419 13.006 5.396 1.00 91.88 117 GLY A C 1
ATOM 895 O O . GLY A 1 117 ? -3.640 13.012 5.341 1.00 91.88 117 GLY A O 1
ATOM 896 N N . ALA A 1 118 ? -1.659 13.378 4.362 1.00 92.56 118 ALA A N 1
ATOM 897 C CA . ALA A 1 118 ? -2.215 13.788 3.073 1.00 92.56 118 ALA A CA 1
ATOM 898 C C . ALA A 1 118 ? -2.549 12.614 2.127 1.00 92.56 118 ALA A C 1
ATOM 900 O O . ALA A 1 118 ? -3.165 12.847 1.091 1.00 92.56 118 ALA A O 1
ATOM 901 N N . SER A 1 119 ? -2.157 11.371 2.445 1.00 94.38 119 SER A N 1
ATOM 902 C CA . SER A 1 119 ? -2.489 10.196 1.623 1.00 94.38 119 SER A CA 1
ATOM 903 C C . SER A 1 119 ? -3.826 9.599 2.051 1.00 94.38 119 SER A C 1
ATOM 905 O O . SER A 1 119 ? -3.942 8.958 3.098 1.00 94.38 119 SER A O 1
ATOM 907 N N . GLU A 1 120 ? -4.833 9.780 1.202 1.00 95.88 120 GLU A N 1
ATOM 908 C CA . GLU A 1 120 ? -6.176 9.221 1.377 1.00 95.88 120 GLU A CA 1
ATOM 909 C C . GLU A 1 120 ? -6.144 7.694 1.504 1.00 95.88 120 GLU A C 1
ATOM 911 O O . GLU A 1 120 ? -6.795 7.125 2.379 1.00 95.88 120 GLU A O 1
ATOM 916 N N . GLU A 1 121 ? -5.319 7.020 0.699 1.00 95.69 121 GLU A N 1
ATOM 917 C CA . GLU A 1 121 ? -5.187 5.563 0.708 1.00 95.69 121 GLU A CA 1
ATOM 918 C C . GLU A 1 121 ? -4.603 5.053 2.027 1.00 95.69 121 GLU A C 1
ATOM 920 O O . GLU A 1 121 ? -5.015 4.011 2.541 1.00 95.69 121 GLU A O 1
ATOM 925 N N . LEU A 1 122 ? -3.636 5.778 2.592 1.00 96.69 122 LEU A N 1
ATOM 926 C CA . LEU A 1 122 ? -3.038 5.435 3.876 1.00 96.69 122 LEU A CA 1
ATOM 927 C C . LEU A 1 122 ? -4.044 5.637 5.011 1.00 96.69 122 LEU A C 1
ATOM 929 O O . LEU A 1 122 ? -4.187 4.759 5.863 1.00 96.69 122 LEU A O 1
ATOM 933 N N . VAL A 1 123 ? -4.773 6.756 5.012 1.00 97.06 123 VAL A N 1
ATOM 934 C CA . VAL A 1 123 ? -5.823 7.031 6.006 1.00 97.06 123 VAL A CA 1
ATOM 935 C C . VAL A 1 123 ? -6.938 5.987 5.925 1.00 97.06 123 VAL A C 1
ATOM 937 O O . VAL A 1 123 ? -7.338 5.451 6.959 1.00 97.06 123 VAL A O 1
ATOM 940 N N . PHE A 1 124 ? -7.368 5.613 4.718 1.00 97.56 124 PHE A N 1
ATOM 941 C CA . PHE A 1 124 ? -8.342 4.542 4.499 1.00 97.56 124 PHE A CA 1
ATOM 942 C C . PHE A 1 124 ? -7.879 3.200 5.072 1.00 97.56 124 PHE A C 1
ATOM 944 O O . PHE A 1 124 ? -8.634 2.507 5.765 1.00 97.56 124 PHE A O 1
ATOM 951 N N . ASN A 1 125 ? -6.621 2.838 4.827 1.00 97.44 125 ASN A N 1
ATOM 952 C CA . ASN A 1 125 ? -6.028 1.616 5.354 1.00 97.44 125 ASN A CA 1
ATOM 953 C C . ASN A 1 125 ? -5.890 1.665 6.882 1.00 97.44 125 ASN A C 1
ATOM 955 O O . ASN A 1 125 ? -6.215 0.688 7.552 1.00 97.44 125 ASN A O 1
ATOM 959 N N . TYR A 1 126 ? -5.506 2.807 7.455 1.00 97.50 126 TYR A N 1
ATOM 960 C CA . TYR A 1 126 ? -5.459 2.999 8.905 1.00 97.50 126 TYR A CA 1
ATOM 961 C C . TYR A 1 126 ? -6.843 2.826 9.542 1.00 97.50 126 TYR A C 1
ATOM 963 O O . TYR A 1 126 ? -6.993 2.080 10.508 1.00 97.50 126 TYR A O 1
ATOM 971 N N . CYS A 1 127 ? -7.873 3.456 8.972 1.00 97.00 127 CYS A N 1
ATOM 972 C CA . CYS A 1 127 ? -9.253 3.310 9.432 1.00 97.00 127 CYS A CA 1
ATOM 973 C C . CYS A 1 127 ? -9.770 1.876 9.267 1.00 97.00 127 CYS A C 1
ATOM 975 O O . CYS A 1 127 ? -10.496 1.399 10.132 1.00 97.00 127 CYS A O 1
ATOM 977 N N . THR A 1 128 ? -9.340 1.160 8.226 1.00 96.44 128 THR A N 1
ATOM 978 C CA . THR A 1 128 ? -9.606 -0.280 8.091 1.00 96.44 128 THR A CA 1
ATOM 979 C C . THR A 1 128 ? -8.919 -1.090 9.191 1.00 96.44 128 THR A C 1
ATOM 981 O O . THR A 1 128 ? -9.541 -1.980 9.759 1.00 96.44 128 THR A O 1
ATOM 984 N N . GLY A 1 129 ? -7.678 -0.760 9.556 1.00 96.38 129 GLY A N 1
ATOM 985 C CA . GLY A 1 129 ? -7.007 -1.357 10.711 1.00 96.38 129 GLY A CA 1
ATOM 986 C C . GLY A 1 129 ? -7.770 -1.116 12.017 1.00 96.38 129 GLY A C 1
ATOM 987 O O . GLY A 1 129 ? -7.930 -2.041 12.807 1.00 96.38 129 GLY A O 1
ATOM 988 N N . LEU A 1 130 ? -8.307 0.092 12.226 1.00 97.06 130 LEU A N 1
ATOM 989 C CA . LEU A 1 130 ? -9.173 0.376 13.375 1.00 97.06 130 LEU A CA 1
ATOM 990 C C . LEU A 1 130 ? -10.448 -0.479 13.361 1.00 97.06 130 LEU A C 1
ATOM 992 O O . LEU A 1 130 ? -10.782 -1.038 14.399 1.00 97.06 130 LEU A O 1
ATOM 996 N N . ASP A 1 131 ? -11.123 -0.604 12.213 1.00 96.19 131 ASP A N 1
ATOM 997 C CA . ASP A 1 131 ? -12.351 -1.409 12.067 1.00 96.19 131 ASP A CA 1
ATOM 998 C C . ASP A 1 131 ? -12.138 -2.886 12.417 1.00 96.19 131 ASP A C 1
ATOM 1000 O O . ASP A 1 131 ? -13.043 -3.545 12.918 1.00 96.19 131 ASP A O 1
ATOM 1004 N N . LEU A 1 132 ? -10.947 -3.415 12.129 1.00 95.81 132 LEU A N 1
ATOM 1005 C CA . LEU A 1 132 ? -10.598 -4.805 12.419 1.00 95.81 132 LEU A CA 1
ATOM 1006 C C . LEU A 1 132 ? -10.246 -5.030 13.895 1.00 95.81 132 LEU A C 1
ATOM 1008 O O . LEU A 1 132 ? -10.406 -6.142 14.392 1.00 95.81 132 LEU A O 1
ATOM 1012 N N . GLN A 1 133 ? -9.759 -3.997 14.589 1.00 95.12 133 GLN A N 1
ATOM 1013 C CA . GLN A 1 133 ? -9.224 -4.116 15.950 1.00 95.12 133 GLN A CA 1
ATOM 1014 C C . GLN A 1 133 ? -10.170 -3.611 17.039 1.00 95.12 133 GLN A C 1
ATOM 1016 O O . GLN A 1 133 ? -10.062 -4.043 18.188 1.00 95.12 133 GLN A O 1
ATOM 1021 N N . TYR A 1 134 ? -11.055 -2.672 16.714 1.00 95.56 134 TYR A N 1
ATOM 1022 C CA . TYR A 1 134 ? -11.904 -1.984 17.678 1.00 95.56 134 TYR A CA 1
ATOM 1023 C C . TYR A 1 134 ? -13.349 -1.917 17.205 1.00 95.56 134 TYR A C 1
ATOM 1025 O O . TYR A 1 134 ? -13.640 -1.892 16.015 1.00 95.56 134 TYR A O 1
ATOM 1033 N N . ASP A 1 135 ? -14.256 -1.779 18.166 1.00 95.19 135 ASP A N 1
ATOM 1034 C CA . ASP A 1 135 ? -15.679 -1.602 17.937 1.00 95.19 135 ASP A CA 1
ATOM 1035 C C . ASP A 1 135 ? -16.261 -0.477 18.815 1.00 95.19 135 ASP A C 1
ATOM 1037 O O . ASP A 1 135 ? -15.571 0.200 19.592 1.00 95.19 135 ASP A O 1
ATOM 1041 N N . GLY A 1 136 ? -17.559 -0.224 18.632 1.00 95.25 136 GLY A N 1
ATOM 1042 C CA . GLY A 1 136 ? -18.351 0.627 19.513 1.00 95.25 136 GLY A CA 1
ATOM 1043 C C . GLY A 1 136 ? -17.792 2.041 19.705 1.00 95.25 136 GLY A C 1
ATOM 1044 O O . GLY A 1 136 ? -17.509 2.767 18.752 1.00 95.25 136 GLY A O 1
ATOM 1045 N N . GLN A 1 137 ? -17.712 2.468 20.966 1.00 95.94 137 GLN A N 1
ATOM 1046 C CA . GLN A 1 137 ? -17.273 3.817 21.328 1.00 95.94 137 GLN A CA 1
ATOM 1047 C C . GLN A 1 137 ? -15.790 4.044 21.033 1.00 95.94 137 GLN A C 1
ATOM 1049 O O . GLN A 1 137 ? -15.444 5.086 20.480 1.00 95.94 137 GLN A O 1
ATOM 1054 N N . LYS A 1 138 ? -14.938 3.058 21.330 1.00 95.75 138 LYS A N 1
ATOM 1055 C CA . LYS A 1 138 ? -13.494 3.164 21.113 1.00 95.75 138 LYS A CA 1
ATOM 1056 C C . LYS A 1 138 ? -13.173 3.400 19.639 1.00 95.75 138 LYS A C 1
ATOM 1058 O O . LYS A 1 138 ? -12.402 4.298 19.320 1.00 95.75 138 LYS A O 1
ATOM 1063 N N . LEU A 1 139 ? -13.814 2.653 18.738 1.00 96.69 139 LEU A N 1
ATOM 1064 C CA . LEU A 1 139 ? -13.653 2.848 17.296 1.00 96.69 139 LEU A CA 1
ATOM 1065 C C . LEU A 1 139 ? -13.997 4.283 16.867 1.00 96.69 139 LEU A C 1
ATOM 1067 O O . LEU A 1 139 ? -13.240 4.909 16.123 1.00 96.69 139 LEU A O 1
ATOM 1071 N N . ARG A 1 140 ? -15.123 4.821 17.356 1.00 95.88 140 ARG A N 1
ATOM 1072 C CA . ARG A 1 140 ? -15.557 6.192 17.038 1.00 95.88 140 ARG A CA 1
ATOM 1073 C C . ARG A 1 140 ? -14.570 7.238 17.546 1.00 95.88 140 ARG A C 1
ATOM 1075 O O . ARG A 1 140 ? -14.259 8.173 16.815 1.00 95.88 140 ARG A O 1
ATOM 1082 N N . GLU A 1 141 ? -14.065 7.074 18.764 1.00 96.38 141 GLU A N 1
ATOM 1083 C CA . GLU A 1 141 ? -13.089 7.989 19.363 1.00 96.38 141 GLU A CA 1
ATOM 1084 C C . GLU A 1 141 ? -11.752 7.980 18.613 1.00 96.38 141 GLU A C 1
ATOM 1086 O O . GLU A 1 141 ? -11.205 9.044 18.325 1.00 96.38 141 GLU A O 1
ATOM 1091 N N . GLU A 1 142 ? -11.247 6.802 18.237 1.00 96.38 142 GLU A N 1
ATOM 1092 C CA . GLU A 1 142 ? -9.999 6.681 17.475 1.00 96.38 142 GLU A CA 1
ATOM 1093 C C . GLU A 1 142 ? -10.123 7.283 16.068 1.00 96.38 142 GLU A C 1
ATOM 1095 O O . GLU A 1 142 ? -9.231 8.011 15.625 1.00 96.38 142 GLU A O 1
ATOM 1100 N N . LYS A 1 143 ? -11.249 7.056 15.375 1.00 96.94 143 LYS A N 1
ATOM 1101 C CA . LYS A 1 143 ? -11.520 7.693 14.075 1.00 96.94 143 LYS A CA 1
ATOM 1102 C C . LYS A 1 143 ? -11.673 9.209 14.198 1.00 96.94 143 LYS A C 1
ATOM 1104 O O . LYS A 1 143 ? -11.121 9.937 13.377 1.00 96.94 143 LYS A O 1
ATOM 1109 N N . ALA A 1 144 ? -12.355 9.695 15.237 1.00 96.00 144 ALA A N 1
ATOM 1110 C CA . ALA A 1 144 ? -12.484 11.127 15.504 1.00 96.00 144 ALA A CA 1
ATOM 1111 C C . ALA A 1 144 ? -11.125 11.789 15.750 1.00 96.00 144 ALA A C 1
ATOM 1113 O O . ALA A 1 144 ? -10.820 12.815 15.144 1.00 96.00 144 ALA A O 1
ATOM 1114 N N . ARG A 1 145 ? -10.273 11.164 16.570 1.00 94.88 145 ARG A N 1
ATOM 1115 C CA . ARG A 1 145 ? -8.902 11.632 16.793 1.00 94.88 145 ARG A CA 1
ATOM 1116 C C . ARG A 1 145 ? -8.107 11.650 15.491 1.00 94.88 145 ARG A C 1
ATOM 1118 O O . ARG A 1 145 ? -7.435 12.634 15.202 1.00 94.88 145 ARG A O 1
ATOM 1125 N N . LYS A 1 146 ? -8.241 10.606 14.665 1.00 95.06 146 LYS A N 1
ATOM 1126 C CA . LYS A 1 146 ? -7.543 10.542 13.379 1.00 95.06 146 LYS A CA 1
ATOM 1127 C C . LYS A 1 146 ? -7.968 11.651 12.414 1.00 95.06 146 LYS A C 1
ATOM 1129 O O . LYS A 1 146 ? -7.113 12.191 11.720 1.00 95.06 146 LYS A O 1
ATOM 1134 N N . MET A 1 147 ? -9.248 12.020 12.384 1.00 95.12 147 MET A N 1
ATOM 1135 C CA . MET A 1 147 ? -9.715 13.157 11.581 1.00 95.12 147 MET A CA 1
ATOM 1136 C C . MET A 1 147 ? -9.044 14.465 12.000 1.00 95.12 147 MET A C 1
ATOM 1138 O O . MET A 1 147 ? -8.607 15.222 11.138 1.00 95.12 147 MET A O 1
ATOM 1142 N N . VAL A 1 148 ? -8.914 14.704 13.309 1.00 93.75 148 VAL A N 1
ATOM 1143 C CA . VAL A 1 148 ? -8.215 15.886 13.837 1.00 93.75 148 VAL A CA 1
ATOM 1144 C C . VAL A 1 148 ? -6.741 15.874 13.427 1.00 93.75 148 VAL A C 1
ATOM 1146 O O . VAL A 1 148 ? -6.248 16.887 12.940 1.00 93.75 148 VAL A O 1
ATOM 1149 N N . ASP A 1 149 ? -6.057 14.731 13.551 1.00 92.44 149 ASP A N 1
ATOM 1150 C CA . ASP A 1 149 ? -4.655 14.595 13.133 1.00 92.44 149 ASP A CA 1
ATOM 1151 C C . ASP A 1 149 ? -4.468 14.914 11.639 1.00 92.44 149 ASP A C 1
ATOM 1153 O O . ASP A 1 149 ? -3.534 15.620 11.262 1.00 92.44 149 ASP A O 1
ATOM 1157 N N . VAL A 1 150 ? -5.348 14.383 10.782 1.00 94.44 150 VAL A N 1
ATOM 1158 C CA . VAL A 1 150 ? -5.275 14.534 9.319 1.00 94.44 150 VAL A CA 1
ATOM 1159 C C . VAL A 1 150 ? -5.607 15.959 8.882 1.00 94.44 150 VAL A C 1
ATOM 1161 O O . VAL A 1 150 ? -4.923 16.494 8.012 1.00 94.44 150 VAL A O 1
ATOM 1164 N N . ALA A 1 151 ? -6.587 16.608 9.517 1.00 93.19 151 ALA A N 1
ATOM 1165 C CA . ALA A 1 151 ? -6.998 17.978 9.197 1.00 93.19 151 ALA A CA 1
ATOM 1166 C C . ALA A 1 151 ? -5.869 19.014 9.354 1.00 93.19 151 ALA A C 1
ATOM 1168 O O . ALA A 1 151 ? -5.914 20.073 8.738 1.00 93.19 151 ALA A O 1
ATO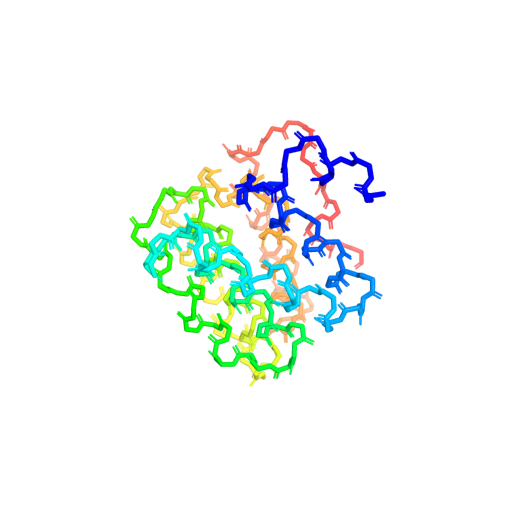M 1169 N N . MET A 1 152 ? -4.834 18.708 10.143 1.00 92.25 152 MET A N 1
ATOM 1170 C CA . MET A 1 152 ? -3.654 19.569 10.284 1.00 92.25 152 MET A CA 1
ATOM 1171 C C . MET A 1 152 ? -2.766 19.600 9.030 1.00 92.25 152 MET A C 1
ATOM 1173 O O . MET A 1 152 ? -1.948 20.510 8.886 1.00 92.25 152 MET A O 1
ATOM 1177 N N . TRP A 1 153 ? -2.881 18.602 8.147 1.00 91.75 153 TRP A N 1
ATOM 1178 C CA . TRP A 1 153 ? -1.959 18.390 7.023 1.00 91.75 153 TRP A CA 1
ATOM 1179 C C . TRP A 1 153 ? -2.650 18.257 5.667 1.00 91.75 153 TRP A C 1
ATOM 1181 O O . TRP A 1 153 ? -2.050 18.596 4.645 1.00 91.75 153 TRP A O 1
ATOM 1191 N N . ALA A 1 154 ? -3.875 17.739 5.652 1.00 90.00 154 ALA A N 1
ATOM 1192 C CA . ALA A 1 154 ? -4.682 17.583 4.456 1.00 90.00 154 ALA A CA 1
ATOM 1193 C C . ALA A 1 154 ? -5.332 18.916 4.052 1.00 90.00 154 ALA A C 1
ATOM 1195 O O . ALA A 1 154 ? -5.707 19.720 4.901 1.00 90.00 154 ALA A O 1
ATOM 1196 N N . GLY A 1 155 ? -5.455 19.154 2.744 1.00 87.94 155 GLY A N 1
ATOM 1197 C CA . GLY A 1 155 ? -6.178 20.313 2.214 1.00 87.94 155 GLY A CA 1
ATOM 1198 C C . GLY A 1 155 ? -7.681 20.055 2.068 1.00 87.94 155 GLY A C 1
ATOM 1199 O O . GLY A 1 155 ? -8.139 18.921 2.183 1.00 87.94 155 GLY A O 1
ATOM 1200 N N . ASP A 1 156 ? -8.433 21.098 1.714 1.00 87.25 156 ASP A N 1
ATOM 1201 C CA . ASP A 1 156 ? -9.904 21.065 1.590 1.00 87.25 156 ASP A CA 1
ATOM 1202 C C . ASP A 1 156 ? -10.439 20.043 0.568 1.00 87.25 156 ASP A C 1
ATOM 1204 O O . ASP A 1 156 ? -11.608 19.667 0.613 1.00 87.25 156 ASP A O 1
ATOM 1208 N N . GLY A 1 157 ? -9.595 19.585 -0.362 1.00 90.44 157 GLY A N 1
ATOM 1209 C CA . GLY A 1 157 ? -9.939 18.568 -1.360 1.00 90.44 157 GLY A CA 1
ATOM 1210 C C . GLY A 1 157 ? -9.866 17.121 -0.865 1.00 90.44 157 GLY A C 1
ATOM 1211 O O . GLY A 1 157 ? -10.096 16.220 -1.665 1.00 90.44 157 GLY A O 1
ATOM 1212 N N . PHE A 1 158 ? -9.521 16.884 0.404 1.00 93.88 158 PHE A N 1
ATOM 1213 C CA . PHE A 1 158 ? -9.332 15.539 0.943 1.00 93.88 158 PHE A CA 1
ATOM 1214 C C . PHE A 1 158 ? -10.642 14.745 0.999 1.00 93.88 158 PHE A C 1
ATOM 1216 O O . PHE A 1 158 ? -11.644 15.184 1.572 1.00 93.88 158 PHE A O 1
ATOM 1223 N N . ASN A 1 159 ? -10.625 13.530 0.460 1.00 94.81 159 ASN A N 1
ATOM 1224 C CA . ASN A 1 159 ? -11.772 12.640 0.453 1.00 94.81 159 ASN A CA 1
ATOM 1225 C C . ASN A 1 159 ? -12.075 12.094 1.856 1.00 94.81 159 ASN A C 1
ATOM 1227 O O . ASN A 1 159 ? -11.451 11.145 2.344 1.00 94.81 159 ASN A O 1
ATOM 1231 N N . THR A 1 160 ? -13.105 12.649 2.490 1.00 93.81 160 THR A N 1
ATOM 1232 C CA . THR A 1 160 ? -13.551 12.255 3.833 1.00 93.81 160 THR A CA 1
ATOM 1233 C C . THR A 1 160 ? -14.098 10.827 3.908 1.00 93.81 160 THR A C 1
ATOM 1235 O O . THR A 1 160 ? -14.147 10.255 5.000 1.00 93.81 160 THR A O 1
ATOM 1238 N N . ALA A 1 161 ? -14.427 10.188 2.777 1.00 95.06 161 ALA A N 1
ATOM 1239 C CA . ALA A 1 161 ? -14.783 8.768 2.754 1.00 95.06 161 ALA A CA 1
ATOM 1240 C C . ALA A 1 161 ? -13.638 7.870 3.261 1.00 95.06 161 ALA A C 1
ATOM 1242 O O . ALA A 1 161 ? -13.896 6.785 3.788 1.00 95.06 161 ALA A O 1
ATOM 1243 N N . SER A 1 162 ? -12.389 8.349 3.198 1.00 96.06 162 SER A N 1
ATOM 1244 C CA . SER A 1 162 ? -11.206 7.664 3.735 1.00 96.06 162 SER A CA 1
ATOM 1245 C C . SER A 1 162 ? -11.317 7.356 5.233 1.00 96.06 162 SER A C 1
ATOM 1247 O O . SER A 1 162 ? -10.702 6.412 5.713 1.00 96.06 162 SER A O 1
ATOM 1249 N N . PHE A 1 163 ? -12.140 8.088 5.991 1.00 96.38 163 PHE A N 1
ATOM 1250 C CA . PHE A 1 163 ? -12.325 7.839 7.42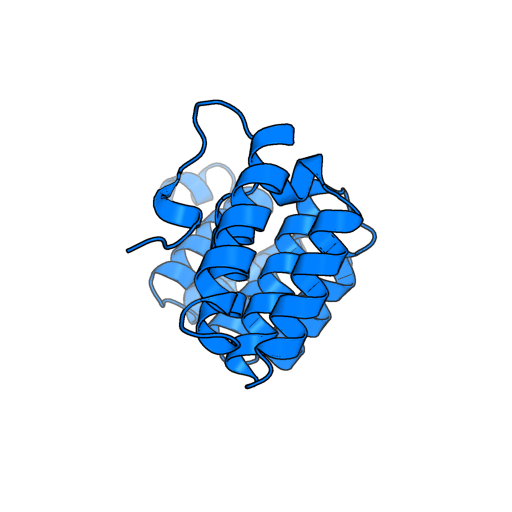5 1.00 96.38 163 PHE A CA 1
ATOM 1251 C C . PHE A 1 163 ? -13.291 6.685 7.748 1.00 96.38 163 PHE A C 1
ATOM 1253 O O . PHE A 1 163 ? -13.384 6.277 8.909 1.00 96.38 163 PHE A O 1
ATOM 1260 N N . LYS A 1 164 ? -14.009 6.147 6.748 1.00 94.44 164 LYS A N 1
ATOM 1261 C CA . LYS A 1 164 ? -14.971 5.034 6.891 1.00 94.44 164 LYS A CA 1
ATOM 1262 C C . LYS A 1 164 ? -15.979 5.263 8.029 1.00 94.44 164 LYS A C 1
ATOM 1264 O O . LYS A 1 164 ? -16.098 4.443 8.931 1.00 94.44 164 LYS A O 1
ATOM 1269 N N . LEU A 1 165 ? -16.651 6.414 8.043 1.00 88.81 165 LEU A N 1
ATOM 1270 C CA . LEU A 1 165 ? -17.585 6.794 9.121 1.00 88.81 165 LEU A CA 1
ATOM 1271 C C . LEU A 1 165 ? -18.991 6.179 8.992 1.00 88.81 165 LEU A C 1
ATOM 1273 O O . LEU A 1 165 ? -19.817 6.400 9.876 1.00 88.81 165 LEU A O 1
ATOM 1277 N N . GLN A 1 166 ? -19.262 5.479 7.888 1.00 69.31 166 GLN A N 1
ATOM 1278 C CA . GLN A 1 166 ? -20.542 4.830 7.591 1.00 69.31 166 GLN A CA 1
ATOM 1279 C C . GLN A 1 166 ? -20.613 3.422 8.175 1.00 69.31 166 GLN A C 1
ATOM 1281 O O . GLN A 1 166 ? -19.558 2.748 8.197 1.00 69.31 166 GLN A O 1
#

Secondary structure (DSSP, 8-state):
-HHHHHHSTT-HHHHHHHHHHHHHTT-HHHHHHHHHHHHHHS-TT-HHHHHHHHHHHHHTT-HHHHHHHHHGGGGS-HHHHHHHHHHHHHHHHHTT-HHHHHHHHHHHHHHSHHHHHT-HHHHHHHHHHHHHH--HHHHHHHHHHHHHHHHTT--TT--GGGG---

pLDDT: mean 92.6, std 7.56, range [57.84, 98.25]

Foldseek 3Di:
DVVVCVVVVQDLVVLLVVLVVCLVVLVLVSSVVSLVSSPVNDPVLDLSNLQSVLSSCVSVLVLVSSLVSLVSCCPDDLLSNLVSQLSSLVSCVSVVNLVVSLVSLVVSCVVPVQNQLQDLSSLLSNLVSLVVPDDDPVSVVVLVVSVVSSVVRYDPPRDPCSSVPD

Mean predicted aligned error: 4.32 Å

Sequence (166 aa):
MDHLVTESPNDPRLLSAVARLHLQLGSIRQAELQFMRIEQLVPSDDKLARMNRALYAVASGKYEAARELFNSVAGDAIEDRVCAANNACVCDVYLGHPQRMLDALQKLMVAAPRAAGASEELVFNYCTGLDLQYDGQKLREEKARKMVDVAMWAGDGFNTASFKLQ

Nearest PDB structures (foldseek):
  2ho1-assembly1_A  TM=6.929E-01  e=1.153E-03  Pseudomonas aeruginosa PAO1
  8qoy-assembly1_A  TM=5.376E-01  e=1.224E-01  Actinobacillus pleuropneumoniae
  4gpk-assembly1_A  TM=6.292E-01  e=9.475E-01  Bacillus thuringiensis serovar thuringiensis
  4gpk-assembly1_D  TM=3.991E-01  e=3.267E+00  Bacillus thuringiensis serovar thuringiensis